Protein AF-A0A947NKX2-F1 (afdb_monomer_lite)

Foldseek 3Di:
DDDDDPDDPVPDDPVRVCVVVVVVVVVVVVVVVVVVVCCVDPVHDDDPVRVVVVVVVVVVVVVVVVVVVVVVPPDPPDDDD

Secondary structure (DSSP, 8-state):
---------TT--HHHHHHHHHHHHHHHHHHHHHHHHGGGSTT----HHHHHHHHHHHHHHHHHHHHHHHHTT--------

Radius of gyration: 18.89 Å; chains: 1; bounding box: 62×19×46 Å

pLDDT: mean 77.71, std 15.66, range [38.88, 93.5]

Structure (mmCIF, N/CA/C/O backbone):
data_AF-A0A947NKX2-F1
#
_entry.id   AF-A0A947NKX2-F1
#
loop_
_atom_site.group_PDB
_atom_site.id
_atom_site.type_symbol
_atom_site.label_atom_id
_atom_site.label_alt_id
_atom_site.label_comp_id
_atom_site.label_as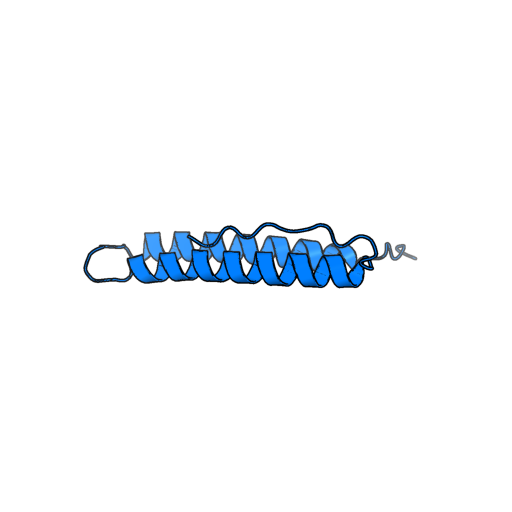ym_id
_atom_site.label_entity_id
_atom_site.label_seq_id
_atom_site.pdbx_PDB_ins_code
_atom_site.Cartn_x
_atom_site.Cartn_y
_atom_site.Cartn_z
_atom_site.occupancy
_atom_site.B_iso_or_equiv
_atom_site.auth_seq_id
_atom_site.auth_comp_id
_atom_site.auth_asym_id
_atom_site.auth_atom_id
_atom_site.pdbx_PDB_model_num
ATOM 1 N N . MET A 1 1 ? -16.638 -8.278 -14.246 1.00 38.88 1 MET A N 1
ATOM 2 C CA . MET A 1 1 ? -15.460 -9.059 -13.819 1.00 38.88 1 MET A CA 1
ATOM 3 C C . MET A 1 1 ? -14.470 -8.984 -14.971 1.00 38.88 1 MET A C 1
ATOM 5 O O . MET A 1 1 ? -14.662 -9.675 -15.953 1.00 38.88 1 MET A O 1
ATOM 9 N N . ALA A 1 2 ? -13.558 -8.005 -14.959 1.00 45.44 2 ALA A N 1
ATOM 10 C CA . ALA A 1 2 ? -12.663 -7.772 -16.093 1.00 45.44 2 ALA A CA 1
ATOM 11 C C . ALA A 1 2 ? -11.418 -8.646 -15.934 1.00 45.44 2 ALA A C 1
ATOM 13 O O . ALA A 1 2 ? -10.527 -8.345 -15.135 1.00 45.44 2 ALA A O 1
ATOM 14 N N . GLU A 1 3 ? -11.409 -9.749 -16.674 1.00 48.69 3 GLU A N 1
ATOM 15 C CA . GLU A 1 3 ? -10.223 -10.542 -16.958 1.00 48.69 3 GLU A CA 1
ATOM 16 C C . GLU A 1 3 ? -9.186 -9.611 -17.566 1.00 48.69 3 GLU A C 1
ATOM 18 O O . GLU A 1 3 ? -9.398 -8.967 -18.589 1.00 48.69 3 GLU A O 1
ATOM 23 N N . ASN A 1 4 ? -8.086 -9.438 -16.854 1.00 52.53 4 ASN A N 1
ATOM 24 C CA . ASN A 1 4 ? -7.033 -8.552 -17.285 1.00 52.53 4 ASN A CA 1
ATOM 25 C C . ASN A 1 4 ? -5.846 -9.470 -17.570 1.00 52.53 4 ASN A C 1
ATOM 27 O O . ASN A 1 4 ? -4.952 -9.636 -16.734 1.00 52.53 4 ASN A O 1
ATOM 31 N N . GLU A 1 5 ? -5.912 -10.139 -18.720 1.00 54.22 5 GLU A N 1
ATOM 32 C CA . GLU A 1 5 ? -4.832 -10.943 -19.278 1.00 54.22 5 GLU A CA 1
ATOM 33 C C . GLU A 1 5 ? -3.684 -10.007 -19.662 1.00 54.22 5 GLU A C 1
ATOM 35 O O . GLU A 1 5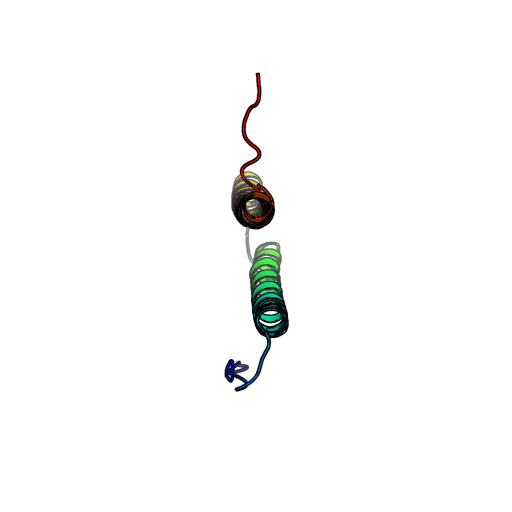 ? -3.827 -9.049 -20.418 1.00 54.22 5 GLU A O 1
ATOM 40 N N . VAL A 1 6 ? -2.530 -10.212 -19.034 1.00 57.88 6 VAL A N 1
ATOM 41 C CA . VAL A 1 6 ? -1.322 -9.428 -19.299 1.00 57.88 6 VAL A CA 1
ATOM 42 C C . VAL A 1 6 ? -0.617 -10.109 -20.459 1.00 57.88 6 VAL A C 1
ATOM 44 O O . VAL A 1 6 ? 0.335 -10.853 -20.237 1.00 57.88 6 VAL A O 1
ATOM 47 N N . GLU A 1 7 ? -1.090 -9.880 -21.685 1.00 54.97 7 GLU A N 1
ATOM 48 C CA . GLU A 1 7 ? -0.396 -10.375 -22.875 1.00 54.97 7 GLU A CA 1
ATOM 49 C C . GLU A 1 7 ? 1.058 -9.880 -22.858 1.00 54.97 7 GLU A C 1
ATOM 51 O O . GLU A 1 7 ? 1.360 -8.711 -22.580 1.00 54.97 7 GLU A O 1
ATOM 56 N N . ASN A 1 8 ? 1.987 -10.810 -23.051 1.00 56.25 8 ASN A N 1
ATOM 57 C CA . ASN A 1 8 ? 3.405 -10.521 -23.177 1.00 56.25 8 ASN A CA 1
ATOM 58 C C . ASN A 1 8 ? 3.640 -10.014 -24.602 1.00 56.25 8 ASN A C 1
ATOM 60 O O . ASN A 1 8 ? 3.730 -10.814 -25.529 1.00 56.25 8 ASN A O 1
ATOM 64 N N . VAL A 1 9 ? 3.697 -8.693 -24.781 1.00 60.81 9 VAL A N 1
ATOM 65 C CA . VAL A 1 9 ? 3.971 -8.096 -26.091 1.00 60.81 9 VAL A CA 1
ATOM 66 C C . VAL A 1 9 ? 5.422 -8.415 -26.452 1.00 60.81 9 VAL A C 1
ATOM 68 O O . VAL A 1 9 ? 6.358 -7.847 -25.884 1.00 60.81 9 VAL A O 1
ATOM 71 N N . ALA A 1 10 ? 5.613 -9.370 -27.363 1.00 54.53 10 ALA A N 1
ATOM 72 C CA . ALA A 1 10 ? 6.923 -9.752 -27.873 1.00 54.53 10 ALA A CA 1
ATOM 73 C C . ALA A 1 10 ? 7.589 -8.525 -28.523 1.00 54.53 10 ALA A C 1
ATOM 75 O O . ALA A 1 10 ? 7.176 -8.082 -29.590 1.00 54.53 10 ALA A O 1
ATOM 76 N N . GLY A 1 11 ? 8.582 -7.945 -27.839 1.00 68.38 11 GLY A N 1
ATOM 77 C CA . GLY A 1 11 ? 9.288 -6.730 -28.266 1.00 68.38 11 GLY A CA 1
ATOM 78 C C . GLY A 1 11 ? 9.241 -5.553 -27.282 1.00 68.38 11 GLY A C 1
ATOM 79 O O . GLY A 1 11 ? 9.868 -4.532 -27.557 1.00 68.38 11 GLY A O 1
ATOM 80 N N . GLU A 1 12 ? 8.550 -5.657 -26.138 1.00 70.88 12 GLU A N 1
ATOM 81 C CA . GLU A 1 12 ? 8.519 -4.558 -25.158 1.00 70.88 12 GLU A CA 1
ATOM 82 C C . GLU A 1 12 ? 9.905 -4.291 -24.529 1.00 70.88 12 GLU A C 1
ATOM 84 O O . GLU A 1 12 ? 10.570 -5.194 -24.010 1.00 70.88 12 GLU A O 1
ATOM 89 N N . SER A 1 13 ? 10.347 -3.026 -24.540 1.00 82.31 13 SER A N 1
ATOM 90 C CA . SER A 1 13 ? 11.553 -2.613 -23.815 1.00 82.31 13 SER A CA 1
ATOM 91 C C . SER A 1 13 ? 11.350 -2.799 -22.311 1.00 82.31 13 SER A C 1
ATOM 93 O O . SER A 1 13 ? 10.232 -2.707 -21.797 1.00 82.31 13 SER A O 1
ATOM 95 N N . LYS A 1 14 ? 12.440 -2.997 -21.557 1.00 81.25 14 LYS A N 1
ATOM 96 C CA . LYS A 1 14 ? 12.394 -3.106 -20.084 1.00 81.25 14 LYS A CA 1
ATOM 97 C C . LYS A 1 14 ? 11.646 -1.926 -19.443 1.00 81.25 14 LYS A C 1
ATOM 99 O O . LYS A 1 14 ? 10.953 -2.116 -18.446 1.00 81.25 14 LYS A O 1
ATOM 104 N N . GLY A 1 15 ? 11.762 -0.731 -20.030 1.00 83.31 15 GLY A N 1
ATOM 105 C CA . GLY A 1 15 ? 11.048 0.467 -19.588 1.00 83.31 15 GLY A CA 1
ATOM 106 C C . GLY A 1 15 ? 9.541 0.409 -19.846 1.00 83.31 15 GLY A C 1
ATOM 107 O O . GLY A 1 15 ? 8.758 0.771 -18.971 1.00 83.31 15 GLY A O 1
ATOM 108 N N . ASP A 1 16 ? 9.122 -0.096 -21.002 1.00 82.31 16 ASP A N 1
ATOM 109 C CA . ASP A 1 16 ? 7.702 -0.203 -21.357 1.00 82.31 16 ASP A CA 1
ATOM 110 C C . ASP A 1 16 ? 7.017 -1.319 -20.567 1.00 82.31 16 ASP A C 1
ATOM 112 O O . ASP A 1 16 ? 5.932 -1.115 -20.018 1.00 82.31 16 ASP A O 1
ATOM 116 N N . LYS A 1 17 ? 7.723 -2.437 -20.354 1.00 83.50 17 LYS A N 1
ATOM 117 C CA . LYS A 1 17 ? 7.310 -3.498 -19.430 1.00 83.50 17 LYS A CA 1
ATOM 118 C C . LYS A 1 17 ? 7.120 -2.975 -18.009 1.00 83.50 17 LYS A C 1
ATOM 120 O O . LYS A 1 17 ? 6.127 -3.301 -17.355 1.00 83.50 17 LYS A O 1
ATOM 125 N N . PHE A 1 18 ? 8.055 -2.152 -17.526 1.00 86.00 18 PHE A N 1
ATOM 126 C CA . PHE A 1 18 ? 7.945 -1.514 -16.216 1.00 86.00 18 PHE A CA 1
ATOM 127 C C . PHE A 1 18 ? 6.717 -0.607 -16.144 1.00 86.00 18 PHE A C 1
ATOM 129 O O . PHE A 1 18 ? 5.915 -0.786 -15.234 1.00 86.00 18 PHE A O 1
ATOM 136 N N . LYS A 1 19 ? 6.530 0.309 -17.103 1.00 88.25 19 LYS A N 1
ATOM 137 C CA . LYS A 1 19 ? 5.371 1.215 -17.135 1.00 88.25 19 LYS A CA 1
ATOM 138 C C . LYS A 1 19 ? 4.058 0.434 -17.138 1.00 88.25 19 LYS A C 1
ATOM 140 O O . LYS A 1 19 ? 3.203 0.693 -16.302 1.00 88.25 19 LYS A O 1
ATOM 145 N N . ARG A 1 20 ? 3.929 -0.579 -17.997 1.00 85.62 20 ARG A N 1
ATOM 146 C CA . ARG A 1 20 ? 2.724 -1.413 -18.111 1.00 85.62 20 ARG A CA 1
ATOM 147 C C . ARG A 1 20 ? 2.390 -2.138 -16.809 1.00 85.62 20 ARG A C 1
ATOM 149 O O . ARG A 1 20 ? 1.264 -2.061 -16.314 1.00 85.62 20 ARG A O 1
ATOM 156 N N . LEU A 1 21 ? 3.379 -2.817 -16.223 1.00 87.69 21 LEU A N 1
ATOM 157 C CA . LEU A 1 21 ? 3.210 -3.525 -14.954 1.00 87.69 21 LEU A CA 1
ATOM 158 C C . LEU A 1 21 ? 2.956 -2.558 -13.796 1.00 87.69 21 LEU A C 1
ATOM 160 O O . LEU A 1 21 ? 2.111 -2.846 -12.952 1.00 87.69 21 LEU A O 1
ATOM 164 N N . ALA A 1 22 ? 3.664 -1.429 -13.746 1.00 87.69 22 ALA A N 1
ATOM 165 C CA . ALA A 1 22 ? 3.512 -0.420 -12.707 1.00 87.69 22 ALA A CA 1
ATOM 166 C C . ALA A 1 22 ? 2.116 0.203 -12.756 1.00 87.69 22 ALA A C 1
ATOM 168 O O . ALA A 1 22 ? 1.425 0.172 -11.743 1.00 87.69 22 ALA A O 1
ATOM 169 N N . SER A 1 23 ? 1.658 0.665 -13.922 1.00 87.44 23 SER A N 1
ATOM 170 C CA . SER A 1 23 ? 0.319 1.234 -14.095 1.00 87.44 23 SER A CA 1
ATOM 171 C C . SER A 1 23 ? -0.760 0.262 -13.633 1.00 87.44 23 SER A C 1
ATOM 173 O O . SER A 1 23 ? -1.584 0.614 -12.794 1.00 87.44 23 SER A O 1
ATOM 175 N N . LYS A 1 24 ? -0.711 -0.998 -14.082 1.00 89.81 24 LYS A N 1
ATOM 176 C CA . LYS A 1 24 ? -1.697 -2.003 -13.666 1.00 89.81 24 LYS A CA 1
ATOM 177 C C . LYS A 1 24 ? -1.650 -2.287 -12.163 1.00 89.81 24 LYS A C 1
ATOM 179 O O . LYS A 1 24 ? -2.688 -2.372 -11.512 1.00 89.81 24 LYS A O 1
ATOM 184 N N . ARG A 1 25 ? -0.452 -2.455 -11.597 1.00 90.25 25 ARG A N 1
ATOM 185 C CA . ARG A 1 25 ? -0.281 -2.782 -10.172 1.00 90.25 25 ARG A CA 1
ATOM 186 C C . ARG A 1 25 ? -0.696 -1.629 -9.265 1.00 90.25 25 ARG A C 1
ATOM 188 O O . ARG A 1 25 ? -1.315 -1.889 -8.241 1.00 90.25 25 ARG A O 1
ATOM 195 N N . VAL A 1 26 ? -0.391 -0.389 -9.643 1.00 90.38 26 VAL A N 1
ATOM 196 C CA . VAL A 1 26 ? -0.781 0.810 -8.891 1.00 90.38 26 VAL A CA 1
ATOM 197 C C . VAL A 1 26 ? -2.293 0.997 -8.933 1.00 90.38 26 VAL A C 1
ATOM 199 O O . VAL A 1 26 ? -2.892 1.162 -7.878 1.00 90.38 26 VAL A O 1
ATOM 202 N N . VAL A 1 27 ? -2.927 0.876 -10.105 1.00 90.88 27 VAL A N 1
ATOM 203 C CA . VAL A 1 27 ? -4.394 0.965 -10.228 1.00 90.88 27 VAL A CA 1
ATOM 204 C C . VAL A 1 27 ? -5.082 -0.085 -9.354 1.00 90.88 27 VAL A C 1
ATOM 206 O O . VAL A 1 27 ? -5.951 0.255 -8.557 1.00 90.88 27 VAL A O 1
ATOM 209 N N . ASN A 1 28 ? -4.640 -1.344 -9.416 1.00 91.31 28 ASN A N 1
ATOM 210 C CA . ASN A 1 28 ? -5.201 -2.404 -8.576 1.00 91.31 28 ASN A CA 1
ATOM 211 C C . ASN A 1 28 ? -4.972 -2.154 -7.075 1.00 91.31 28 ASN A C 1
ATOM 213 O O . ASN A 1 28 ? -5.817 -2.514 -6.258 1.00 91.31 28 ASN A O 1
ATOM 217 N N . ALA A 1 29 ? -3.826 -1.582 -6.692 1.00 90.06 29 ALA A N 1
ATOM 218 C CA . ALA A 1 29 ? -3.545 -1.245 -5.300 1.00 90.06 29 ALA A CA 1
ATOM 219 C C . ALA A 1 29 ? -4.469 -0.128 -4.798 1.00 90.06 29 ALA A C 1
ATOM 221 O O . ALA A 1 29 ? -5.045 -0.272 -3.725 1.00 90.06 29 ALA A O 1
ATOM 222 N N . ILE A 1 30 ? -4.659 0.932 -5.591 1.00 90.00 30 ILE A N 1
ATOM 223 C CA . ILE A 1 30 ? -5.570 2.039 -5.270 1.00 90.00 30 ILE A CA 1
ATOM 224 C C . ILE A 1 30 ? -6.998 1.517 -5.104 1.00 90.00 30 ILE A C 1
ATOM 226 O O . ILE A 1 30 ? -7.590 1.7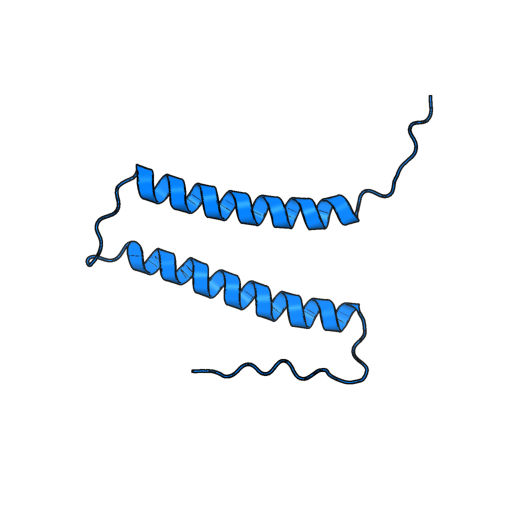37 -4.056 1.00 90.00 30 ILE A O 1
ATOM 230 N N . GLN A 1 31 ? -7.501 0.727 -6.057 1.00 91.62 31 GLN A N 1
ATOM 231 C CA . GLN A 1 31 ? -8.846 0.144 -5.973 1.00 91.62 31 GLN A CA 1
ATOM 232 C C . GLN A 1 31 ? -9.048 -0.673 -4.691 1.00 91.62 31 GLN A C 1
ATOM 234 O O . GLN A 1 31 ? -10.088 -0.588 -4.046 1.00 91.62 31 GLN A O 1
ATOM 239 N N . LYS A 1 32 ? -8.044 -1.459 -4.281 1.00 89.38 32 LYS A N 1
ATOM 240 C CA . LYS A 1 32 ? -8.114 -2.223 -3.027 1.00 89.38 32 LYS A CA 1
ATOM 241 C C . LYS A 1 32 ? -8.101 -1.333 -1.786 1.00 89.38 32 LYS A C 1
ATOM 243 O O . LYS A 1 32 ? -8.740 -1.689 -0.803 1.00 89.38 32 LYS A O 1
ATOM 248 N N . ILE A 1 33 ? -7.377 -0.217 -1.820 1.00 88.94 33 ILE A N 1
ATOM 249 C CA . ILE A 1 33 ? -7.366 0.761 -0.726 1.00 88.94 33 ILE A CA 1
ATOM 250 C C . ILE A 1 33 ? -8.723 1.468 -0.642 1.00 88.94 33 ILE A C 1
ATOM 252 O O . ILE A 1 33 ? -9.256 1.608 0.451 1.00 88.94 33 ILE A O 1
ATOM 256 N N . GLU A 1 34 ? -9.327 1.833 -1.772 1.00 87.88 34 GLU A N 1
ATOM 257 C CA . GLU A 1 34 ? -10.661 2.451 -1.820 1.00 87.88 34 GLU A CA 1
ATOM 258 C C . GLU A 1 34 ? -11.756 1.536 -1.255 1.00 87.88 34 GLU A C 1
ATOM 260 O O . GLU A 1 34 ? -12.681 2.010 -0.600 1.00 87.88 34 GLU A O 1
ATOM 265 N N . LEU A 1 35 ? -11.635 0.210 -1.407 1.00 87.75 35 LEU A N 1
ATOM 266 C CA . LEU A 1 35 ? -12.552 -0.728 -0.745 1.00 87.75 35 LEU A CA 1
ATOM 267 C C . LEU A 1 35 ? -12.517 -0.611 0.785 1.00 87.75 35 LEU A C 1
ATOM 269 O O . LEU A 1 35 ? -13.528 -0.876 1.429 1.00 87.75 35 LEU A O 1
ATOM 273 N N . LEU A 1 36 ? -11.391 -0.197 1.372 1.00 86.19 36 LEU A N 1
ATOM 274 C CA . LEU A 1 36 ? -11.307 0.060 2.811 1.00 86.19 36 LEU A CA 1
ATOM 275 C C . LEU A 1 36 ? -12.078 1.325 3.195 1.00 86.19 36 LEU A C 1
ATOM 277 O O . LEU A 1 36 ? -12.611 1.392 4.295 1.00 86.19 36 LEU A O 1
ATOM 281 N N . THR A 1 37 ? -12.209 2.300 2.293 1.00 84.38 37 THR A N 1
ATOM 282 C CA . THR A 1 37 ? -13.063 3.478 2.509 1.00 84.38 37 THR A CA 1
ATOM 283 C C . THR A 1 37 ? -14.535 3.089 2.623 1.00 84.38 37 THR A C 1
ATOM 285 O O . THR A 1 37 ? -15.264 3.700 3.398 1.00 84.38 37 THR A O 1
ATOM 288 N N . ASN A 1 38 ? -14.973 2.022 1.948 1.00 84.56 38 ASN A N 1
ATOM 289 C CA . ASN A 1 38 ? -16.339 1.510 2.105 1.00 84.56 38 ASN A CA 1
ATOM 290 C C . ASN A 1 38 ? -16.621 0.989 3.527 1.00 84.56 38 ASN A C 1
ATOM 292 O O . ASN A 1 38 ? -17.781 0.950 3.935 1.00 84.56 38 ASN A O 1
ATOM 296 N N . LEU A 1 39 ? -15.583 0.636 4.300 1.00 83.62 39 LEU A N 1
ATOM 297 C CA . LEU A 1 39 ? -15.717 0.266 5.714 1.00 83.62 39 LEU A CA 1
ATOM 298 C C . LEU A 1 39 ? -15.996 1.474 6.620 1.00 83.62 39 LEU A C 1
ATOM 300 O O . LEU A 1 39 ? -16.393 1.282 7.758 1.00 83.62 39 LEU A O 1
ATOM 304 N N . ALA A 1 40 ? -15.835 2.706 6.129 1.00 81.69 40 ALA A N 1
ATOM 305 C CA . ALA A 1 40 ? -16.290 3.909 6.830 1.00 81.69 40 ALA A CA 1
ATOM 306 C C . ALA A 1 40 ? -17.794 4.185 6.619 1.00 81.69 40 ALA A C 1
ATOM 308 O O . ALA A 1 40 ? -18.312 5.203 7.076 1.00 81.69 40 ALA A O 1
ATOM 309 N N . GLY A 1 41 ? -18.491 3.318 5.875 1.00 80.50 41 GLY A N 1
ATOM 310 C CA . GLY A 1 41 ? -19.926 3.415 5.646 1.00 80.50 41 GLY A CA 1
ATOM 311 C C . GLY A 1 41 ? -20.766 2.998 6.863 1.00 80.50 41 GLY A C 1
ATOM 312 O O . GLY A 1 41 ? -20.273 2.336 7.771 1.00 80.50 41 GLY A O 1
ATOM 313 N N . PRO A 1 42 ? -22.076 3.302 6.853 1.00 75.12 42 PRO A N 1
ATOM 314 C CA . PRO A 1 42 ? -22.979 3.105 7.995 1.00 75.12 42 PRO A CA 1
ATOM 315 C C . PRO A 1 42 ? -23.227 1.635 8.376 1.00 75.12 42 PRO A C 1
ATOM 317 O O . PRO A 1 42 ? -23.882 1.367 9.375 1.00 75.12 42 PRO A O 1
ATOM 320 N N . GLY A 1 43 ? -22.750 0.682 7.570 1.00 80.38 43 GLY A N 1
ATOM 321 C CA . GLY A 1 43 ? -22.875 -0.752 7.839 1.00 80.38 43 GLY A CA 1
ATOM 322 C C . GLY A 1 43 ? -21.777 -1.325 8.737 1.00 80.38 43 GLY A C 1
ATOM 323 O O . GLY A 1 43 ? -21.805 -2.522 9.012 1.00 80.38 43 GLY A O 1
ATOM 324 N N . TYR A 1 44 ? -20.808 -0.509 9.156 1.00 81.31 44 TYR A N 1
ATOM 325 C CA . TYR A 1 44 ? -19.641 -0.954 9.908 1.00 81.31 44 TYR A CA 1
ATOM 326 C C . TYR A 1 44 ? -19.334 0.014 11.049 1.00 81.31 44 TYR A C 1
ATOM 328 O O . TYR A 1 44 ? -19.376 1.231 10.883 1.00 81.31 44 TYR A O 1
ATOM 336 N N . GLU A 1 45 ? -18.987 -0.543 12.205 1.00 79.69 45 GLU A N 1
ATOM 337 C CA . GLU A 1 45 ? -18.440 0.205 13.328 1.00 79.69 45 GLU A CA 1
ATOM 338 C C . GLU A 1 45 ? -16.950 -0.105 13.413 1.00 79.69 45 GLU A C 1
ATOM 340 O O . GLU A 1 45 ? -16.544 -1.261 13.524 1.00 79.69 45 GLU A O 1
ATOM 345 N N . SER A 1 46 ? -16.126 0.931 13.327 1.00 78.44 46 SER A N 1
ATOM 346 C CA . SER A 1 46 ? -14.683 0.821 13.510 1.00 78.44 46 SER A CA 1
ATOM 347 C C . SER A 1 46 ? -14.262 1.736 14.642 1.00 78.44 46 SER A C 1
ATOM 349 O O . SER A 1 46 ? -14.611 2.920 14.651 1.00 78.44 46 SER A O 1
ATOM 351 N N . THR A 1 47 ? -13.478 1.215 15.577 1.00 87.88 47 THR A N 1
ATOM 352 C CA . THR A 1 47 ? -12.879 2.044 16.620 1.00 87.88 47 THR A CA 1
ATOM 353 C C . THR A 1 47 ? -11.756 2.912 16.037 1.00 87.88 47 THR A C 1
ATOM 355 O O . THR A 1 47 ? -11.096 2.521 15.065 1.00 87.88 47 THR A O 1
ATOM 358 N N . PRO A 1 48 ? -11.460 4.078 16.638 1.00 85.19 48 PRO A N 1
ATOM 359 C CA . PRO A 1 48 ? -10.333 4.911 16.211 1.00 85.19 48 PRO A CA 1
ATOM 360 C C . PRO A 1 48 ? -8.989 4.162 16.206 1.00 85.19 48 PRO A C 1
ATOM 362 O O . PRO A 1 48 ? -8.123 4.421 15.366 1.00 85.19 48 PRO A O 1
ATOM 365 N N . GLU A 1 49 ? -8.814 3.200 17.115 1.00 89.12 49 GLU A N 1
ATOM 366 C CA . GLU A 1 49 ? -7.615 2.364 17.191 1.00 89.12 49 GLU A CA 1
ATOM 367 C C . GLU A 1 49 ? -7.478 1.419 15.992 1.00 89.12 49 GLU A C 1
ATOM 369 O O . GLU A 1 49 ? -6.384 1.255 15.449 1.00 89.12 49 GLU A O 1
ATOM 374 N N . GLU A 1 50 ? -8.575 0.802 15.553 1.00 87.25 50 GLU A N 1
ATOM 375 C CA . GLU A 1 50 ? -8.588 -0.091 14.391 1.00 87.25 50 GLU A CA 1
ATOM 376 C C . GLU A 1 50 ? -8.308 0.675 13.102 1.00 87.25 50 GLU A C 1
ATOM 378 O O . GLU A 1 50 ? -7.468 0.248 12.307 1.00 87.25 50 GLU A O 1
ATOM 383 N N . VAL A 1 51 ? -8.918 1.853 12.940 1.00 87.69 51 VAL A N 1
ATOM 384 C CA . VAL A 1 51 ? -8.628 2.753 11.814 1.00 87.69 51 VAL A CA 1
ATOM 385 C C . VAL A 1 51 ? -7.144 3.121 11.798 1.00 87.69 51 VAL A C 1
ATOM 387 O O . VAL A 1 51 ? -6.482 3.021 10.763 1.00 87.69 51 VAL A O 1
ATOM 390 N N . THR A 1 52 ? -6.580 3.462 12.958 1.00 90.00 52 THR A N 1
ATOM 391 C CA . THR A 1 52 ? -5.153 3.789 13.086 1.00 90.00 52 THR A CA 1
ATOM 392 C C . THR A 1 52 ? -4.260 2.607 12.699 1.00 90.00 52 THR A C 1
ATOM 394 O O . THR A 1 52 ? -3.278 2.789 11.973 1.00 90.00 52 THR A O 1
ATOM 397 N N . LYS A 1 53 ? -4.599 1.382 13.123 1.00 91.88 53 LYS A N 1
ATOM 398 C CA . LYS A 1 53 ? -3.857 0.162 12.757 1.00 91.88 53 LYS A CA 1
ATOM 399 C C . LYS A 1 53 ? -3.900 -0.098 11.251 1.00 91.88 53 LYS A C 1
ATOM 401 O O . LYS A 1 53 ? -2.858 -0.398 10.666 1.00 91.88 53 LYS A O 1
ATOM 406 N N . ILE A 1 54 ? -5.065 0.065 10.618 1.00 89.12 54 ILE A N 1
ATOM 407 C CA . ILE A 1 54 ? -5.234 -0.090 9.165 1.00 89.12 54 ILE A CA 1
ATOM 408 C C . ILE A 1 54 ? -4.355 0.920 8.420 1.00 89.12 54 ILE A C 1
ATOM 410 O O . ILE A 1 54 ? -3.552 0.531 7.569 1.00 89.12 54 ILE A O 1
ATOM 414 N N . LEU A 1 55 ? -4.446 2.203 8.775 1.00 89.50 55 LEU A N 1
ATOM 415 C CA . LEU A 1 55 ? -3.656 3.261 8.141 1.00 89.50 55 LEU A CA 1
ATOM 416 C C . LEU A 1 55 ? -2.148 3.049 8.340 1.00 89.50 55 LEU A C 1
ATOM 418 O O . LEU A 1 55 ? -1.378 3.177 7.389 1.00 89.50 55 LEU A O 1
ATOM 422 N N . THR A 1 56 ? -1.723 2.642 9.538 1.00 93.50 56 THR A N 1
ATOM 423 C CA . THR A 1 56 ? -0.311 2.347 9.840 1.00 93.50 56 THR A CA 1
ATOM 424 C C . THR A 1 56 ? 0.221 1.184 8.999 1.00 93.50 56 THR A C 1
ATOM 426 O O . THR A 1 56 ? 1.344 1.241 8.485 1.00 93.50 56 THR A O 1
ATOM 429 N N . ALA A 1 57 ? -0.579 0.130 8.813 1.00 91.75 57 ALA A N 1
ATOM 430 C CA . ALA A 1 57 ? -0.205 -1.009 7.981 1.00 91.75 57 ALA A CA 1
ATOM 431 C C . ALA A 1 57 ? -0.081 -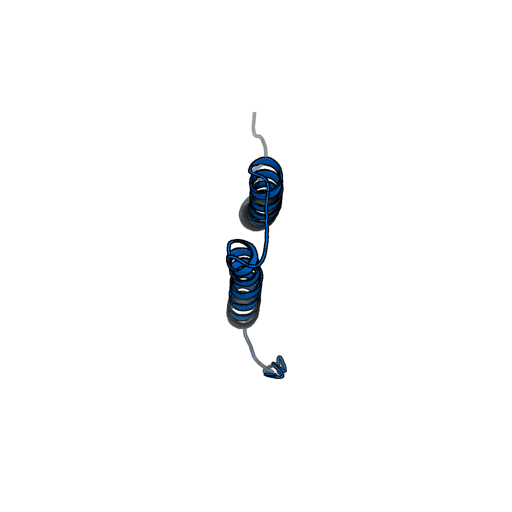0.619 6.497 1.00 91.75 57 ALA A C 1
ATOM 433 O O . ALA A 1 57 ? 0.883 -1.017 5.832 1.00 91.75 57 ALA A O 1
ATOM 434 N N . LEU A 1 58 ? -1.011 0.199 5.989 1.00 90.62 58 LEU A N 1
ATOM 435 C CA . LEU A 1 58 ? -0.954 0.738 4.628 1.00 90.62 58 LEU A CA 1
ATOM 436 C C . LEU A 1 58 ? 0.292 1.605 4.424 1.00 90.62 58 LEU A C 1
ATOM 438 O O . LEU A 1 58 ? 1.040 1.382 3.470 1.00 90.62 58 LEU A O 1
ATOM 442 N N . GLN A 1 59 ? 0.562 2.528 5.350 1.00 91.44 59 GLN A N 1
ATOM 443 C CA . GLN A 1 59 ? 1.734 3.398 5.294 1.00 91.44 59 GLN A CA 1
ATOM 444 C C . GLN A 1 59 ? 3.034 2.585 5.299 1.00 91.44 59 GLN A C 1
ATOM 446 O O . GLN A 1 59 ? 3.893 2.790 4.446 1.00 91.44 59 GLN A O 1
ATOM 451 N N . SER A 1 60 ? 3.133 1.573 6.166 1.00 92.94 60 SER A N 1
ATOM 452 C CA . SER A 1 60 ? 4.295 0.674 6.219 1.00 92.94 60 SER A CA 1
ATOM 453 C C . SER A 1 60 ? 4.542 -0.058 4.892 1.00 92.94 60 SER A C 1
ATOM 455 O O . SER A 1 60 ? 5.686 -0.324 4.521 1.00 92.94 60 SER A O 1
ATOM 457 N N . SER A 1 61 ? 3.481 -0.403 4.156 1.00 89.69 61 SER A N 1
ATOM 458 C CA . SER A 1 61 ? 3.596 -0.998 2.819 1.00 89.69 61 SER A CA 1
ATOM 459 C C . SER A 1 61 ? 4.160 0.003 1.805 1.00 89.69 61 SER A C 1
ATOM 461 O O . SER A 1 61 ? 5.095 -0.319 1.065 1.00 89.69 61 SER A O 1
ATOM 463 N N . VAL A 1 62 ? 3.658 1.241 1.817 1.00 90.81 62 VAL A N 1
ATOM 464 C CA . VAL A 1 62 ? 4.163 2.333 0.969 1.00 90.81 62 VAL A CA 1
ATOM 465 C C . VAL A 1 62 ? 5.630 2.637 1.282 1.00 90.81 62 VAL A C 1
ATOM 467 O O . VAL A 1 62 ? 6.434 2.783 0.360 1.00 90.81 62 VAL A O 1
ATOM 470 N N . ASP A 1 63 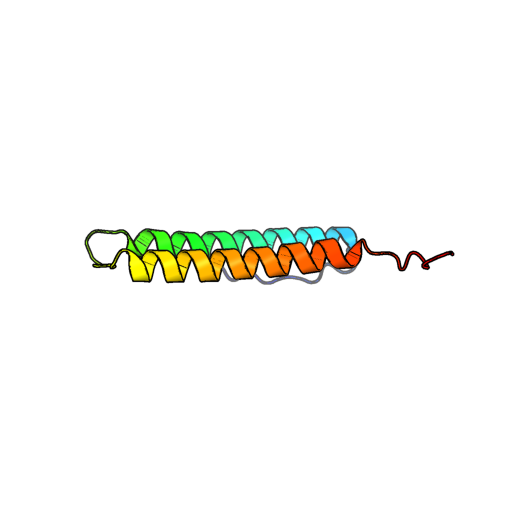? 6.016 2.641 2.556 1.00 90.69 63 ASP A N 1
ATOM 471 C CA . ASP A 1 63 ? 7.396 2.879 2.980 1.00 90.69 63 ASP A CA 1
ATOM 472 C C . ASP A 1 63 ? 8.349 1.787 2.478 1.00 90.69 63 ASP A C 1
ATOM 474 O O . ASP A 1 63 ? 9.459 2.091 2.037 1.00 90.69 63 ASP A O 1
ATOM 478 N N . LYS A 1 64 ? 7.915 0.519 2.447 1.00 89.88 64 LYS A N 1
ATOM 479 C CA . LYS A 1 64 ? 8.692 -0.578 1.841 1.00 89.88 64 LYS A CA 1
ATOM 480 C C . LYS A 1 64 ? 8.875 -0.385 0.339 1.00 89.88 64 LYS A C 1
ATOM 482 O O . LYS A 1 64 ? 9.978 -0.598 -0.167 1.00 89.88 64 LYS A O 1
ATOM 487 N N . VAL A 1 65 ? 7.825 0.034 -0.372 1.00 89.00 65 VAL A N 1
ATOM 488 C CA . VAL A 1 65 ? 7.910 0.352 -1.807 1.00 89.00 65 VAL A CA 1
ATOM 489 C C . VAL A 1 65 ? 8.900 1.494 -2.022 1.00 89.00 65 VAL A C 1
ATOM 491 O O . VAL A 1 65 ? 9.838 1.356 -2.807 1.00 89.00 65 VAL A O 1
ATOM 494 N N . LYS A 1 66 ? 8.759 2.586 -1.264 1.00 88.44 66 LYS A N 1
ATOM 495 C CA . LYS A 1 66 ? 9.672 3.732 -1.296 1.00 88.44 66 LYS A CA 1
ATOM 496 C C . LYS A 1 66 ? 11.114 3.296 -1.035 1.00 88.44 66 LYS A C 1
ATOM 498 O O . LYS A 1 66 ? 11.999 3.633 -1.815 1.00 88.44 66 LYS A O 1
ATOM 503 N N . ALA A 1 67 ? 11.355 2.488 -0.003 1.00 89.94 67 ALA A N 1
ATOM 504 C CA . ALA A 1 67 ? 12.678 1.962 0.318 1.00 89.94 67 ALA A CA 1
ATOM 505 C C . ALA A 1 67 ? 13.257 1.088 -0.805 1.00 89.94 67 ALA A C 1
ATOM 507 O O . ALA A 1 67 ? 14.451 1.176 -1.077 1.00 89.94 67 ALA A O 1
ATOM 508 N N . ALA A 1 68 ? 12.443 0.274 -1.483 1.00 86.06 68 ALA A N 1
ATOM 509 C CA . ALA A 1 68 ? 12.893 -0.541 -2.610 1.00 86.06 68 ALA A CA 1
ATOM 510 C C . ALA A 1 68 ? 13.325 0.320 -3.811 1.00 86.06 68 ALA A C 1
ATOM 512 O O . ALA A 1 68 ? 14.386 0.077 -4.385 1.00 86.06 68 ALA A O 1
ATOM 513 N N . PHE A 1 69 ? 12.556 1.359 -4.149 1.00 82.75 69 PHE A N 1
ATOM 514 C CA . PHE A 1 69 ? 12.912 2.299 -5.218 1.00 82.75 69 PHE A CA 1
ATOM 515 C C . PHE A 1 69 ? 14.107 3.193 -4.853 1.00 82.75 69 PHE A C 1
ATOM 517 O O . PHE A 1 69 ? 14.917 3.516 -5.720 1.00 82.75 69 PHE A O 1
ATOM 524 N N . LEU A 1 70 ? 14.260 3.561 -3.577 1.00 82.12 70 LEU A N 1
ATOM 525 C CA . LEU A 1 70 ? 15.409 4.335 -3.096 1.00 82.12 70 LEU A CA 1
ATOM 526 C C . LEU A 1 70 ? 16.689 3.492 -3.019 1.00 82.12 70 LEU A C 1
ATOM 528 O O . LEU A 1 70 ? 17.744 3.967 -3.430 1.00 82.12 70 LEU A O 1
ATOM 5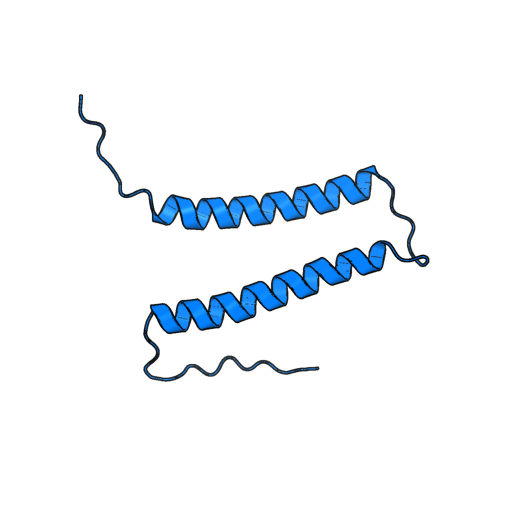32 N N . LYS A 1 71 ? 16.615 2.232 -2.565 1.00 65.56 71 LYS A N 1
ATOM 533 C CA . LYS A 1 71 ? 17.763 1.306 -2.542 1.00 65.56 71 LYS A CA 1
ATOM 534 C C . LYS A 1 71 ? 18.320 1.026 -3.935 1.00 65.56 71 LYS A C 1
ATOM 536 O O . LYS A 1 71 ? 19.523 0.843 -4.061 1.00 65.56 71 LYS A O 1
ATOM 541 N N . GLN A 1 72 ? 17.484 1.042 -4.974 1.00 56.41 72 GLN A N 1
ATOM 542 C CA . GLN A 1 72 ? 17.946 0.905 -6.361 1.00 56.41 72 GLN A CA 1
ATOM 543 C C . GLN A 1 72 ? 18.799 2.092 -6.850 1.00 56.41 72 GLN A C 1
ATOM 545 O O . GLN A 1 72 ? 19.495 1.943 -7.846 1.00 56.41 72 GLN A O 1
ATOM 550 N N . LYS A 1 73 ? 18.775 3.244 -6.161 1.00 53.66 73 LYS A N 1
ATOM 551 C CA . LYS A 1 73 ? 19.630 4.411 -6.448 1.00 53.66 73 LYS A CA 1
ATOM 552 C C . LYS A 1 73 ? 20.891 4.498 -5.586 1.00 53.66 73 LYS A C 1
ATOM 554 O O . LYS A 1 73 ? 21.688 5.408 -5.799 1.00 53.66 73 LYS A O 1
ATOM 559 N N . ILE A 1 74 ? 21.086 3.595 -4.625 1.00 54.44 74 ILE A N 1
ATOM 560 C CA . ILE A 1 74 ? 22.334 3.549 -3.859 1.00 54.44 74 ILE A CA 1
ATOM 561 C C . ILE A 1 74 ? 23.325 2.726 -4.676 1.00 54.44 74 ILE A C 1
ATOM 563 O O . ILE A 1 74 ? 23.577 1.553 -4.398 1.00 54.44 74 ILE A O 1
ATOM 567 N N . ASP A 1 75 ? 23.870 3.363 -5.713 1.00 50.88 75 ASP A N 1
ATOM 568 C CA . ASP A 1 75 ? 25.191 2.989 -6.183 1.00 50.88 75 ASP A CA 1
ATOM 569 C C . ASP A 1 75 ? 26.126 3.019 -4.977 1.00 50.88 75 ASP A C 1
ATOM 571 O O . ASP A 1 75 ? 26.080 3.902 -4.118 1.00 50.88 75 ASP A O 1
ATOM 575 N N . LYS A 1 76 ? 26.909 1.959 -4.878 1.00 51.41 76 LYS A N 1
ATOM 576 C CA . LYS A 1 76 ? 27.798 1.637 -3.775 1.00 51.41 76 LYS A CA 1
ATOM 577 C C . LYS A 1 76 ? 28.945 2.654 -3.760 1.00 51.41 76 LYS A C 1
ATOM 579 O O . LYS A 1 76 ? 30.051 2.334 -4.183 1.00 51.41 76 LYS A O 1
ATOM 584 N N . THR A 1 77 ? 28.704 3.888 -3.320 1.00 49.78 77 THR A N 1
ATOM 585 C CA . THR A 1 77 ? 29.768 4.888 -3.228 1.00 49.78 77 THR A CA 1
ATOM 586 C C . THR A 1 77 ? 30.607 4.585 -1.997 1.00 49.78 77 THR A C 1
ATOM 588 O O . THR A 1 77 ? 30.248 4.868 -0.858 1.00 49.78 77 THR A O 1
ATOM 591 N N . VAL A 1 78 ? 31.706 3.903 -2.295 1.00 52.69 78 VAL A N 1
ATOM 592 C CA . VAL A 1 78 ? 32.901 3.647 -1.499 1.00 52.69 78 VAL A CA 1
ATOM 593 C C . VAL A 1 78 ? 33.148 4.765 -0.481 1.00 52.69 78 VAL A C 1
ATOM 595 O O . VAL A 1 78 ? 33.357 5.918 -0.854 1.00 52.69 78 VAL A O 1
ATOM 598 N N . PHE A 1 79 ? 33.152 4.405 0.804 1.00 58.69 79 PHE A N 1
ATOM 599 C CA . PHE A 1 79 ? 33.736 5.227 1.860 1.00 58.69 79 PHE A CA 1
ATOM 600 C C . PHE A 1 79 ? 35.206 5.478 1.498 1.00 58.69 79 PHE A C 1
ATOM 602 O O . PHE A 1 79 ? 35.986 4.529 1.403 1.00 58.69 79 PHE A O 1
ATOM 609 N N . LYS A 1 80 ? 35.572 6.735 1.243 1.00 48.59 80 LYS A N 1
ATOM 610 C CA . LYS A 1 80 ? 36.970 7.168 1.157 1.00 48.59 80 LYS A CA 1
ATOM 611 C C . LYS A 1 80 ? 37.283 7.988 2.402 1.00 48.59 80 LYS A C 1
ATOM 613 O O . LYS A 1 80 ? 36.542 8.922 2.704 1.00 48.59 80 LYS A O 1
ATOM 618 N N . LEU A 1 81 ? 38.340 7.561 3.095 1.00 42.47 81 LEU A N 1
ATOM 619 C CA . LEU A 1 81 ? 38.999 8.278 4.184 1.00 42.47 81 LEU A CA 1
ATOM 620 C C . LEU A 1 81 ? 39.671 9.548 3.646 1.00 42.47 81 LEU A C 1
ATOM 622 O O . LEU A 1 81 ? 40.207 9.470 2.513 1.00 42.47 81 LEU A O 1
#

Sequence (81 aa):
MAENEVENVAGESKGDKFKRLASKRVVNAIQKIELLTNLAGPGYESTPEEVTKILTALQSSVDKVKAAFLKQKIDKTVFKL